Protein AF-Q1ZU96-F1 (afdb_monomer_lite)

Foldseek 3Di:
DDDPDPADEQDPDPVLVVLVVQLLDPPRAQVSNQVSLVVLQVSQVVVQVVPFDWDWDWDQDPVGDIDTDIDGPDAAEAEEEDDESVVVVVVCVVCVRYRYHYHDHADDADPVRAGPVGSPPSCCSNVVVDDPPPPD

pLDDT: mean 73.99, std 15.85, range [30.77, 98.06]

Structure (mmCIF, N/CA/C/O backbone):
data_AF-Q1ZU96-F1
#
_entry.id   AF-Q1ZU96-F1
#
loop_
_atom_site.group_PDB
_atom_site.id
_atom_site.type_symbol
_atom_site.label_atom_id
_atom_site.label_alt_id
_atom_site.label_comp_id
_atom_site.label_asym_id
_atom_site.label_entity_id
_atom_site.label_seq_id
_atom_site.pdbx_PDB_ins_code
_atom_site.Cartn_x
_atom_site.Cartn_y
_atom_site.Cartn_z
_atom_site.occupancy
_atom_site.B_iso_or_equiv
_atom_site.auth_seq_id
_atom_site.auth_comp_id
_atom_site.auth_asym_id
_atom_site.auth_atom_id
_atom_site.pdbx_PDB_model_num
ATOM 1 N N . MET A 1 1 ? -7.172 -0.200 -20.969 1.00 32.72 1 MET A N 1
ATOM 2 C CA . MET A 1 1 ? -8.151 -1.322 -21.001 1.00 32.72 1 MET A CA 1
ATOM 3 C C . MET A 1 1 ? -8.982 -1.301 -19.714 1.00 32.72 1 MET A C 1
ATOM 5 O O . MET A 1 1 ? -8.397 -1.263 -18.643 1.00 32.72 1 MET A O 1
ATOM 9 N N . ARG A 1 2 ? -10.322 -1.230 -19.783 1.00 30.77 2 ARG A N 1
ATOM 10 C CA . ARG A 1 2 ? -11.207 -1.161 -18.597 1.00 30.77 2 ARG A CA 1
ATOM 11 C C . ARG A 1 2 ? -11.544 -2.595 -18.165 1.00 30.77 2 ARG A C 1
ATOM 13 O O . ARG A 1 2 ? -12.269 -3.273 -18.888 1.00 30.77 2 ARG A O 1
ATOM 20 N N . LEU A 1 3 ? -10.980 -3.067 -17.051 1.00 42.34 3 LEU A N 1
ATOM 21 C CA . LEU A 1 3 ? -11.295 -4.394 -16.507 1.00 42.34 3 LEU A CA 1
ATOM 22 C C . LEU A 1 3 ? -12.790 -4.486 -16.164 1.00 42.34 3 LEU A C 1
ATOM 24 O O . LEU A 1 3 ? -13.412 -3.502 -15.752 1.00 42.34 3 LEU A O 1
ATOM 28 N N . LYS A 1 4 ? -13.381 -5.670 -16.355 1.00 38.75 4 LYS A N 1
ATOM 29 C CA . LYS A 1 4 ? -14.766 -5.946 -15.955 1.00 38.75 4 LYS A CA 1
ATOM 30 C C . LYS A 1 4 ? -14.816 -6.123 -14.437 1.00 38.75 4 LYS A C 1
ATOM 32 O O . LYS A 1 4 ? -14.602 -7.209 -13.920 1.00 38.75 4 LYS A O 1
ATOM 37 N N . GLY A 1 5 ? -15.110 -5.036 -13.738 1.00 49.00 5 GLY A N 1
ATOM 38 C CA . GLY A 1 5 ? -15.222 -4.987 -12.282 1.00 49.00 5 GLY A CA 1
ATOM 39 C C . GLY A 1 5 ? -14.713 -3.644 -11.780 1.00 49.00 5 GLY A C 1
ATOM 40 O O . GLY A 1 5 ? -13.744 -3.114 -12.316 1.00 49.00 5 GLY A O 1
ATOM 41 N N . ASN A 1 6 ? -15.383 -3.061 -10.788 1.00 54.53 6 ASN A N 1
ATOM 42 C CA . ASN A 1 6 ? -14.966 -1.810 -10.151 1.00 54.53 6 ASN A CA 1
ATOM 43 C C . ASN A 1 6 ? -13.694 -2.065 -9.318 1.00 54.53 6 ASN A C 1
ATOM 45 O O . ASN A 1 6 ? -13.760 -2.116 -8.096 1.00 54.53 6 ASN A O 1
ATOM 49 N N . VAL A 1 7 ? -12.545 -2.283 -9.964 1.00 60.41 7 VAL A N 1
ATOM 50 C CA . VAL A 1 7 ? -11.254 -2.330 -9.273 1.00 60.41 7 VAL A CA 1
ATOM 51 C C . VAL A 1 7 ? -10.876 -0.886 -8.955 1.00 60.41 7 VAL A C 1
ATOM 53 O O . VAL A 1 7 ? -10.652 -0.103 -9.883 1.00 60.41 7 VAL A O 1
ATOM 56 N N . PRO A 1 8 ? -10.845 -0.487 -7.676 1.00 65.12 8 PRO A N 1
ATOM 57 C CA . PRO A 1 8 ? -10.454 0.860 -7.312 1.00 65.12 8 PRO A CA 1
ATOM 58 C C . PRO A 1 8 ? -8.957 1.014 -7.564 1.00 65.12 8 PRO A C 1
ATOM 60 O O . PRO A 1 8 ? -8.124 0.350 -6.948 1.00 65.12 8 PRO A O 1
ATOM 63 N N . VAL A 1 9 ? -8.637 1.892 -8.506 1.00 66.38 9 VAL A N 1
ATOM 64 C CA . VAL A 1 9 ? -7.269 2.315 -8.803 1.00 66.38 9 VAL A CA 1
ATOM 65 C C . VAL A 1 9 ? -6.929 3.490 -7.888 1.00 66.38 9 VAL A C 1
ATOM 67 O O . VAL A 1 9 ? -7.816 4.251 -7.479 1.00 66.38 9 VAL A O 1
ATOM 70 N N . LEU A 1 10 ? -5.651 3.635 -7.541 1.00 69.06 10 LEU A N 1
ATOM 71 C CA . LEU A 1 10 ? -5.184 4.835 -6.856 1.00 69.06 10 LEU A CA 1
ATOM 72 C C . LEU A 1 10 ? -5.548 6.097 -7.666 1.00 69.06 10 LEU A C 1
ATOM 74 O O . LEU A 1 10 ? -5.529 6.061 -8.897 1.00 69.06 10 LEU A O 1
ATOM 78 N N . PRO A 1 11 ? -5.910 7.207 -6.998 1.00 70.19 11 PRO A N 1
ATOM 79 C CA . PRO A 1 11 ? -6.253 8.447 -7.686 1.00 70.19 11 PRO A CA 1
ATOM 80 C C . PRO A 1 11 ? -5.054 8.980 -8.476 1.00 70.19 11 PRO A C 1
ATOM 82 O O . PRO A 1 11 ? -3.914 8.835 -8.045 1.00 70.19 11 PRO A O 1
ATOM 85 N N . ASP A 1 12 ? -5.303 9.650 -9.598 1.00 72.12 12 ASP A N 1
ATOM 86 C CA . ASP A 1 12 ? -4.243 10.367 -10.305 1.00 72.12 12 ASP A CA 1
ATOM 87 C C . ASP A 1 12 ? -3.833 11.599 -9.479 1.00 72.12 12 ASP A C 1
ATOM 89 O O . ASP A 1 12 ? -4.581 12.573 -9.366 1.00 72.12 12 ASP A O 1
ATOM 93 N N . ALA A 1 13 ? -2.682 11.511 -8.810 1.00 82.19 13 ALA A N 1
ATOM 94 C CA . ALA A 1 13 ? -2.180 12.534 -7.902 1.00 82.19 13 ALA A CA 1
ATOM 95 C C . ALA A 1 13 ? -0.707 12.855 -8.204 1.00 82.19 13 ALA A C 1
ATOM 97 O O . ALA A 1 13 ? 0.085 11.928 -8.408 1.00 82.19 13 ALA A O 1
ATOM 98 N N . PRO A 1 14 ? -0.277 14.134 -8.126 1.00 89.50 14 PRO A N 1
ATOM 99 C CA . PRO A 1 14 ? 1.106 14.525 -8.419 1.00 89.50 14 PRO A CA 1
ATOM 100 C C . PRO A 1 14 ? 2.158 13.744 -7.621 1.00 89.50 14 PRO A C 1
ATOM 102 O O . PRO A 1 14 ? 3.223 13.414 -8.139 1.00 89.50 14 PRO A O 1
ATOM 105 N N . TYR A 1 15 ? 1.854 13.402 -6.365 1.00 89.38 15 TYR A N 1
ATOM 106 C CA . TYR A 1 15 ? 2.761 12.616 -5.532 1.00 89.38 15 TYR A CA 1
ATOM 107 C C . TYR A 1 15 ? 2.894 11.164 -6.007 1.00 89.38 15 TYR A C 1
ATOM 109 O O . TYR A 1 15 ? 3.995 10.620 -6.000 1.00 89.38 15 TYR A O 1
ATOM 117 N N . LEU A 1 16 ? 1.813 10.545 -6.486 1.00 85.38 16 LEU A N 1
ATOM 118 C CA . LEU A 1 16 ? 1.873 9.197 -7.052 1.00 85.38 16 LEU A CA 1
ATOM 119 C C . LEU A 1 16 ? 2.675 9.182 -8.352 1.00 85.38 16 LEU A C 1
ATOM 121 O O . LEU A 1 16 ? 3.529 8.315 -8.521 1.00 85.38 16 LEU A O 1
ATOM 125 N N . ALA A 1 17 ? 2.502 10.184 -9.217 1.00 85.62 17 ALA A N 1
ATOM 126 C CA . ALA A 1 17 ? 3.339 10.353 -10.405 1.00 85.62 17 ALA A CA 1
ATOM 127 C C . ALA A 1 17 ? 4.830 10.536 -10.046 1.00 85.62 17 ALA A C 1
ATOM 129 O O . ALA A 1 17 ? 5.710 9.954 -10.689 1.00 85.62 17 ALA A O 1
ATOM 130 N N . TYR A 1 18 ? 5.129 11.286 -8.980 1.00 90.44 18 TYR A N 1
ATOM 131 C CA . TYR A 1 18 ? 6.486 11.420 -8.444 1.00 90.44 18 TYR A CA 1
ATOM 132 C C . TYR A 1 18 ? 7.057 10.075 -7.966 1.00 90.44 18 TYR A C 1
ATOM 134 O O . TYR A 1 18 ? 8.177 9.723 -8.344 1.00 90.44 18 TYR A O 1
ATOM 142 N N . LEU A 1 19 ? 6.291 9.293 -7.197 1.00 89.75 19 LEU A N 1
ATOM 143 C CA . LEU A 1 19 ? 6.703 7.958 -6.753 1.00 89.75 19 LEU A CA 1
ATOM 144 C C . LEU A 1 19 ? 6.948 7.028 -7.945 1.00 89.75 19 LEU A C 1
ATOM 146 O O . LEU A 1 19 ? 8.016 6.423 -8.022 1.00 89.75 19 LEU A O 1
ATOM 150 N N . HIS A 1 20 ? 6.029 6.993 -8.915 1.00 86.06 20 HIS A N 1
ATOM 151 C CA . HIS A 1 20 ? 6.190 6.242 -10.162 1.00 86.06 20 HIS A CA 1
ATOM 152 C C . HIS A 1 20 ? 7.475 6.618 -10.904 1.00 86.06 20 HIS A C 1
ATOM 154 O O . HIS A 1 20 ? 8.206 5.739 -11.354 1.00 86.06 20 HIS A O 1
ATOM 160 N N . THR A 1 21 ? 7.792 7.910 -10.985 1.00 88.62 21 THR A N 1
ATOM 161 C CA . THR A 1 21 ? 9.027 8.394 -11.617 1.00 88.62 21 THR A CA 1
ATOM 162 C C . THR A 1 21 ? 10.269 7.849 -10.909 1.00 88.62 21 THR A C 1
ATOM 164 O O . THR A 1 21 ? 11.217 7.418 -11.565 1.00 88.62 21 THR A O 1
ATOM 167 N N . LYS A 1 22 ? 10.272 7.833 -9.570 1.00 91.19 22 LYS A N 1
ATOM 168 C CA . LYS A 1 22 ? 11.408 7.337 -8.781 1.00 91.19 22 LYS A CA 1
ATOM 169 C C . LYS A 1 22 ? 11.606 5.835 -8.922 1.00 91.19 22 LYS A C 1
ATOM 171 O O . LYS A 1 22 ? 12.734 5.398 -9.130 1.00 91.19 22 LYS A O 1
ATOM 176 N N . ILE A 1 23 ? 10.528 5.061 -8.855 1.00 88.06 23 ILE A N 1
ATOM 177 C CA . ILE A 1 23 ? 10.617 3.601 -8.921 1.00 88.06 23 ILE A CA 1
ATOM 178 C C . ILE A 1 23 ? 10.878 3.110 -10.356 1.00 88.06 23 ILE A C 1
ATOM 180 O O . ILE A 1 23 ? 11.596 2.137 -10.540 1.00 88.06 23 ILE A O 1
ATOM 184 N N . ARG A 1 24 ? 10.408 3.800 -11.407 1.00 86.19 24 ARG A N 1
ATOM 185 C CA . ARG A 1 24 ? 10.684 3.416 -12.811 1.00 86.19 24 ARG A CA 1
ATOM 186 C C . ARG A 1 24 ? 12.070 3.832 -13.322 1.00 86.19 24 ARG A C 1
ATOM 188 O O . ARG A 1 24 ? 12.485 3.382 -14.384 1.00 86.19 24 ARG A O 1
ATOM 195 N N . GLY A 1 25 ? 12.814 4.667 -12.594 1.00 87.81 25 GLY A N 1
ATOM 196 C CA . GLY A 1 25 ? 14.144 5.104 -13.023 1.00 87.81 25 GLY A CA 1
ATOM 197 C C . GLY A 1 25 ? 15.136 3.939 -13.131 1.00 87.81 25 GLY A C 1
ATOM 198 O O . GLY A 1 25 ? 15.428 3.300 -12.122 1.00 87.81 25 GLY A O 1
ATOM 199 N N . LYS A 1 26 ? 15.701 3.696 -14.327 1.00 86.62 26 LYS A N 1
ATOM 200 C CA . LYS A 1 26 ? 16.708 2.637 -14.585 1.00 86.62 26 LYS A CA 1
ATOM 201 C C . LYS A 1 26 ? 17.938 2.741 -13.672 1.00 86.62 26 LYS A C 1
ATOM 203 O O . LYS A 1 26 ? 18.513 1.730 -13.299 1.00 86.62 26 LYS A O 1
ATOM 208 N N . HIS A 1 27 ? 18.333 3.963 -13.319 1.00 85.44 27 HIS A N 1
ATOM 209 C CA . HIS A 1 27 ? 19.519 4.245 -12.503 1.00 85.44 27 HIS A CA 1
ATOM 210 C C . HIS A 1 27 ? 19.215 4.415 -11.008 1.00 85.44 27 HIS A C 1
ATOM 212 O O . HIS A 1 27 ? 20.081 4.871 -10.267 1.00 85.44 27 HIS A O 1
ATOM 218 N N . ALA A 1 28 ? 17.991 4.117 -10.560 1.00 85.19 28 ALA A N 1
ATOM 219 C CA . ALA A 1 28 ? 17.694 4.126 -9.133 1.00 85.19 28 ALA A CA 1
ATOM 220 C C . ALA A 1 28 ? 18.504 3.020 -8.446 1.00 85.19 28 ALA A C 1
ATOM 222 O O . ALA A 1 28 ? 18.372 1.848 -8.801 1.00 85.19 28 ALA A O 1
ATOM 223 N N . ASP A 1 29 ? 19.331 3.398 -7.473 1.00 89.25 29 ASP A N 1
ATOM 224 C CA . ASP A 1 29 ? 20.017 2.434 -6.619 1.00 89.25 29 ASP A CA 1
ATOM 225 C C . ASP A 1 29 ? 19.022 1.687 -5.714 1.00 89.25 29 ASP A C 1
ATOM 227 O O . ASP A 1 29 ? 17.848 2.054 -5.597 1.00 89.25 29 ASP A 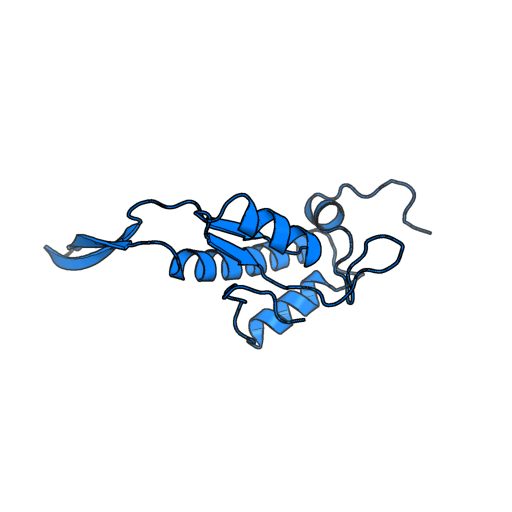O 1
ATOM 231 N N . LEU A 1 30 ? 19.495 0.618 -5.067 1.00 87.06 30 LEU A N 1
ATOM 232 C CA . LEU A 1 30 ? 18.664 -0.227 -4.207 1.00 87.06 30 LEU A CA 1
ATOM 233 C C . LEU A 1 30 ? 17.965 0.577 -3.099 1.00 87.06 30 LEU A C 1
ATOM 235 O O . LEU A 1 30 ? 16.785 0.367 -2.830 1.00 87.06 30 LEU A O 1
ATOM 239 N N . SER A 1 31 ? 18.673 1.520 -2.474 1.00 89.06 31 SER A N 1
ATOM 240 C CA . SER A 1 31 ? 18.139 2.351 -1.387 1.00 89.06 31 SER A CA 1
ATOM 241 C C . SER A 1 31 ? 17.008 3.256 -1.875 1.00 89.06 31 SER A C 1
ATOM 243 O O . SER A 1 31 ? 15.927 3.298 -1.291 1.00 89.06 31 SER A O 1
ATOM 245 N N . THR A 1 32 ? 17.221 3.935 -3.000 1.00 89.12 32 THR A N 1
ATOM 246 C CA . THR A 1 32 ? 16.224 4.777 -3.662 1.00 89.12 32 THR A CA 1
ATOM 247 C C . THR A 1 32 ? 15.012 3.943 -4.050 1.00 89.12 32 THR A C 1
ATOM 249 O O . THR A 1 32 ? 13.879 4.310 -3.736 1.00 89.12 32 THR A O 1
ATOM 252 N N . PHE A 1 33 ? 15.235 2.807 -4.711 1.00 89.44 33 PHE A N 1
ATOM 253 C CA . PHE A 1 33 ? 14.157 1.956 -5.188 1.00 89.44 33 PHE A CA 1
ATOM 254 C C . PHE A 1 33 ? 13.303 1.415 -4.039 1.00 89.44 33 PHE A C 1
ATOM 256 O O . PHE A 1 33 ? 12.083 1.569 -4.075 1.00 89.44 33 PHE A O 1
ATOM 263 N N . THR A 1 34 ? 13.923 0.841 -3.007 1.00 85.38 34 THR A N 1
ATOM 264 C CA . THR A 1 34 ? 13.218 0.300 -1.831 1.00 85.38 34 THR A CA 1
ATOM 265 C C . THR A 1 34 ? 12.483 1.398 -1.068 1.00 85.38 34 THR A C 1
ATOM 267 O O . THR A 1 34 ? 11.288 1.261 -0.813 1.00 85.38 34 THR A O 1
ATOM 270 N N . HIS A 1 35 ? 13.132 2.539 -0.811 1.00 89.69 35 HIS A N 1
ATOM 271 C CA . HIS A 1 35 ? 12.517 3.667 -0.114 1.00 89.69 35 HIS A CA 1
ATOM 272 C C . HIS A 1 35 ? 11.245 4.162 -0.812 1.00 89.69 35 HIS A C 1
ATOM 274 O O . HIS A 1 35 ? 10.197 4.286 -0.179 1.00 89.69 35 HIS A O 1
ATOM 280 N N . PHE A 1 36 ? 11.310 4.446 -2.116 1.00 90.88 36 PHE A N 1
ATOM 281 C CA . PHE A 1 36 ? 10.150 4.958 -2.847 1.00 90.88 36 PHE A CA 1
ATOM 282 C C . PHE A 1 36 ? 9.097 3.876 -3.117 1.00 90.88 36 PHE A C 1
ATOM 284 O O . PHE A 1 36 ? 7.906 4.191 -3.132 1.00 90.88 36 PHE A O 1
ATOM 291 N N . SER A 1 37 ? 9.505 2.612 -3.250 1.00 87.00 37 SER A N 1
ATOM 292 C CA . SER A 1 37 ? 8.581 1.477 -3.334 1.00 87.00 37 SER A CA 1
ATOM 293 C C . SER A 1 37 ? 7.777 1.308 -2.049 1.00 87.00 37 SER A C 1
ATOM 295 O O . SER A 1 37 ? 6.563 1.144 -2.116 1.00 87.00 37 SER A O 1
ATOM 297 N N . ASP A 1 38 ? 8.399 1.442 -0.879 1.00 84.75 38 ASP A N 1
ATOM 298 C CA . ASP A 1 38 ? 7.695 1.381 0.405 1.00 84.75 38 ASP A CA 1
ATOM 299 C C . ASP A 1 38 ? 6.670 2.507 0.548 1.00 84.75 38 ASP A C 1
ATOM 301 O O . ASP A 1 38 ? 5.550 2.279 1.010 1.00 84.75 38 ASP A O 1
ATOM 305 N N . GLN A 1 39 ? 7.020 3.727 0.127 1.00 89.56 39 GLN A N 1
ATOM 306 C CA . GLN A 1 39 ? 6.072 4.847 0.116 1.00 89.56 39 GLN A CA 1
ATOM 307 C C . GLN A 1 39 ? 4.884 4.557 -0.802 1.00 89.56 39 GLN A C 1
ATOM 309 O O . GLN A 1 39 ? 3.737 4.814 -0.438 1.00 89.56 39 GLN A O 1
ATOM 314 N N . PHE A 1 40 ? 5.149 3.977 -1.969 1.00 86.44 40 PHE A N 1
ATOM 315 C CA . PHE A 1 40 ? 4.122 3.606 -2.929 1.00 86.44 40 PHE A CA 1
ATOM 316 C C . PHE A 1 40 ? 3.201 2.496 -2.401 1.00 86.44 40 PHE A C 1
ATOM 318 O O . PHE A 1 40 ? 1.978 2.640 -2.426 1.00 86.44 40 PHE A O 1
ATOM 325 N N . ILE A 1 41 ? 3.774 1.439 -1.820 1.00 82.38 41 ILE A N 1
ATOM 326 C CA . ILE A 1 41 ? 3.034 0.349 -1.173 1.00 82.38 41 ILE A CA 1
ATOM 327 C C . ILE A 1 41 ? 2.147 0.888 -0.046 1.00 82.38 41 ILE A C 1
ATOM 329 O O . ILE A 1 41 ? 0.999 0.470 0.091 1.00 82.38 41 ILE A O 1
ATOM 333 N N . ARG A 1 42 ? 2.618 1.865 0.736 1.00 83.75 42 ARG A N 1
ATOM 334 C CA . ARG A 1 42 ? 1.799 2.501 1.780 1.00 83.75 42 ARG A CA 1
ATOM 335 C C . ARG A 1 42 ? 0.573 3.208 1.212 1.00 83.75 42 ARG A C 1
ATOM 337 O O . ARG A 1 42 ? -0.497 3.075 1.797 1.00 83.75 42 ARG A O 1
ATOM 344 N N . GLN A 1 43 ? 0.695 3.908 0.082 1.00 84.75 43 GLN A N 1
ATOM 345 C CA . GLN A 1 43 ? -0.467 4.530 -0.567 1.00 84.75 43 GLN A CA 1
ATOM 346 C C . GLN A 1 43 ? -1.502 3.475 -0.976 1.00 84.75 43 GLN A C 1
ATOM 348 O O . GLN A 1 43 ? -2.699 3.667 -0.758 1.00 84.75 43 GLN A O 1
ATOM 353 N N . LEU A 1 44 ? -1.044 2.325 -1.484 1.00 79.75 44 LEU A N 1
ATOM 354 C CA . LEU A 1 44 ? -1.928 1.202 -1.800 1.00 79.75 44 LEU A CA 1
ATOM 355 C C . LEU A 1 44 ? -2.633 0.647 -0.576 1.00 79.75 44 LEU A C 1
ATOM 357 O O . LEU A 1 44 ? -3.833 0.412 -0.631 1.00 79.75 44 LEU A O 1
ATOM 361 N N . LEU A 1 45 ? -1.904 0.449 0.522 1.00 78.06 45 LEU A N 1
ATOM 362 C CA . LEU A 1 45 ? -2.469 -0.071 1.765 1.00 78.06 45 LEU A CA 1
ATOM 363 C C . LEU A 1 45 ? -3.509 0.884 2.360 1.00 78.06 45 LEU A C 1
ATOM 365 O O . LEU A 1 45 ? -4.546 0.432 2.839 1.00 78.06 45 LEU A O 1
ATOM 369 N N . VAL A 1 46 ? -3.269 2.196 2.292 1.00 83.12 46 VAL A N 1
ATOM 370 C CA . VAL A 1 46 ? -4.254 3.204 2.712 1.00 83.12 46 VAL A CA 1
ATOM 371 C C . VAL A 1 46 ? -5.505 3.097 1.848 1.00 83.12 46 VAL A C 1
ATOM 373 O O . VAL A 1 46 ? -6.602 2.958 2.387 1.00 83.12 46 VAL A O 1
ATOM 376 N N . LYS A 1 47 ? -5.359 3.048 0.519 1.00 80.06 47 LYS A N 1
ATOM 377 C CA . LYS A 1 47 ? -6.517 2.895 -0.368 1.00 80.06 47 LYS A CA 1
ATOM 378 C C . LYS A 1 47 ? -7.248 1.568 -0.157 1.00 80.06 47 LYS A C 1
ATOM 380 O O . LYS A 1 47 ? -8.470 1.525 -0.232 1.00 80.06 47 LYS A O 1
ATOM 385 N N . ALA A 1 48 ? -6.507 0.503 0.141 1.00 77.00 48 ALA A N 1
ATOM 386 C CA . ALA A 1 48 ? -7.035 -0.819 0.461 1.00 77.00 48 ALA A CA 1
ATOM 387 C C . ALA A 1 48 ? -7.874 -0.797 1.728 1.00 77.00 48 ALA A C 1
ATOM 389 O O . ALA A 1 48 ? -8.959 -1.373 1.754 1.00 77.00 48 ALA A O 1
ATOM 390 N N . SER A 1 49 ? -7.414 -0.072 2.747 1.00 78.31 49 SER A N 1
ATOM 391 C CA . SER A 1 49 ? -8.165 0.071 3.987 1.00 78.31 49 SER A CA 1
ATOM 392 C C . SER A 1 49 ? -9.521 0.745 3.784 1.00 78.31 49 SER A C 1
ATOM 394 O O . SER A 1 49 ? -10.472 0.348 4.441 1.00 78.31 49 SER A O 1
ATOM 396 N N . GLU A 1 50 ? -9.662 1.657 2.814 1.00 80.81 50 GLU A N 1
ATOM 397 C CA . GLU A 1 50 ? -10.950 2.305 2.518 1.00 80.81 50 GLU A CA 1
ATOM 398 C C . GLU A 1 50 ? -12.031 1.335 2.018 1.00 80.81 50 GLU A C 1
ATOM 400 O O . GLU A 1 50 ? -13.213 1.670 2.067 1.00 80.81 50 GLU A O 1
ATOM 405 N N . LEU A 1 51 ? -11.650 0.154 1.523 1.00 77.00 51 LEU A N 1
ATOM 406 C CA . LEU A 1 51 ? -12.604 -0.867 1.084 1.00 77.00 51 LEU A CA 1
ATOM 407 C C . LEU A 1 51 ? -13.025 -1.820 2.196 1.00 77.00 51 LEU A C 1
ATOM 409 O O . LEU A 1 51 ? -14.025 -2.520 2.039 1.00 77.00 51 LEU A O 1
ATOM 413 N N . LEU A 1 52 ? -12.246 -1.886 3.273 1.00 79.12 52 LEU A N 1
ATOM 414 C CA . LEU A 1 52 ? -12.492 -2.827 4.350 1.00 79.12 52 LEU A CA 1
ATOM 415 C C . LEU A 1 52 ? -13.720 -2.415 5.157 1.00 79.12 52 LEU A C 1
ATOM 417 O O . LEU A 1 52 ? -14.028 -1.234 5.313 1.00 79.12 52 LEU A O 1
ATOM 421 N N . ASP A 1 53 ? -14.389 -3.413 5.722 1.00 84.06 53 ASP A N 1
ATOM 422 C CA . ASP A 1 53 ? -15.513 -3.175 6.613 1.00 84.06 53 ASP A CA 1
ATOM 423 C C . ASP A 1 53 ? -15.037 -2.681 7.982 1.00 84.06 53 ASP A C 1
ATOM 425 O O . ASP A 1 53 ? -14.101 -3.220 8.595 1.00 84.06 53 ASP A O 1
ATOM 429 N N . TYR A 1 54 ? -15.745 -1.669 8.479 1.00 87.75 54 TYR A N 1
ATOM 430 C CA . TYR A 1 54 ? -15.525 -1.075 9.787 1.00 87.75 54 TYR A CA 1
ATOM 431 C C . TYR A 1 54 ? -16.784 -1.148 10.644 1.00 87.75 54 TYR A C 1
ATOM 433 O O . TYR A 1 54 ? -17.899 -0.940 10.166 1.00 87.75 54 TYR A O 1
ATOM 441 N N . SER A 1 55 ? -16.579 -1.341 11.941 1.00 90.12 55 SER A N 1
ATOM 442 C CA . SER A 1 55 ? -17.606 -1.249 12.973 1.00 90.12 55 SER A CA 1
ATOM 443 C C . SER A 1 55 ? -17.306 -0.074 13.891 1.00 90.12 55 SER A C 1
ATOM 445 O O . SER A 1 55 ? -16.143 0.264 14.118 1.00 90.12 55 SER A O 1
ATOM 447 N N . GLU A 1 56 ? -18.354 0.535 14.432 1.00 95.31 56 GLU A N 1
ATOM 448 C CA . GLU A 1 56 ? -18.227 1.618 15.406 1.00 95.31 56 GLU A CA 1
ATOM 449 C C . GLU A 1 56 ? -17.509 1.130 16.674 1.00 95.31 56 GLU A C 1
ATOM 451 O O . GLU A 1 56 ? -17.751 0.024 17.166 1.00 95.31 56 GLU A O 1
ATOM 456 N N . GLN A 1 57 ? -16.619 1.965 17.205 1.00 94.19 57 GLN A N 1
ATOM 457 C CA . GLN A 1 57 ? -15.923 1.731 18.465 1.00 94.19 57 GLN A CA 1
ATOM 458 C C . GLN A 1 57 ? -15.833 3.032 19.251 1.00 94.19 57 GLN A C 1
ATOM 460 O O . GLN A 1 57 ? -15.362 4.050 18.755 1.00 94.19 57 GLN A O 1
ATOM 465 N N . HIS A 1 58 ? -16.215 2.984 20.522 1.00 96.88 58 HIS A N 1
ATOM 466 C CA . HIS A 1 58 ? -16.029 4.111 21.424 1.00 96.88 58 HIS A CA 1
ATOM 467 C C . HIS A 1 58 ? -14.761 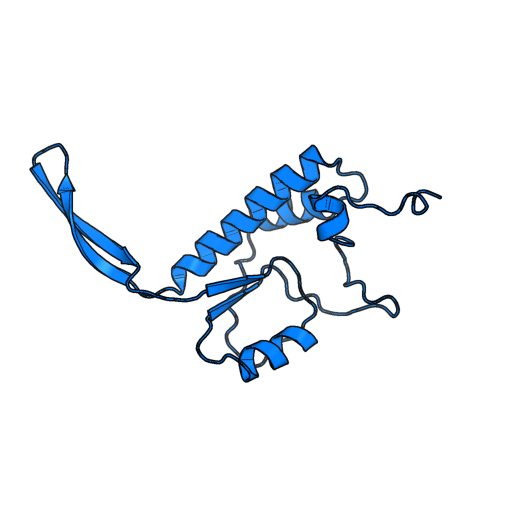3.915 22.251 1.00 96.88 58 HIS A C 1
ATOM 469 O O . HIS A 1 58 ? -14.498 2.815 22.744 1.00 96.88 58 HIS A O 1
ATOM 475 N N . VAL A 1 59 ? -13.994 4.987 22.424 1.00 96.62 59 VAL A N 1
ATOM 476 C CA . VAL A 1 59 ? -12.828 5.012 23.312 1.00 96.62 59 VAL A CA 1
ATOM 477 C C . VAL A 1 59 ? -12.926 6.193 24.266 1.00 96.62 59 VAL A C 1
ATOM 479 O O . VAL A 1 59 ? -13.430 7.257 23.907 1.00 96.62 59 VAL A O 1
ATOM 482 N N . THR A 1 60 ? -12.430 6.009 25.486 1.00 97.69 60 THR A N 1
ATOM 483 C CA . THR A 1 60 ? -12.223 7.112 26.425 1.00 97.69 60 THR A CA 1
ATOM 484 C C . THR A 1 60 ? -10.861 7.730 26.144 1.00 97.69 60 THR A C 1
ATOM 486 O O . THR A 1 60 ? -9.843 7.038 26.124 1.00 97.69 60 THR A O 1
ATOM 489 N N . THR A 1 61 ? -10.841 9.033 25.893 1.00 96.69 61 THR A N 1
ATOM 490 C CA . THR A 1 61 ? -9.610 9.790 25.666 1.00 96.69 61 THR A CA 1
ATOM 491 C C . THR A 1 61 ? -8.819 9.946 26.974 1.00 96.69 61 THR A C 1
ATOM 493 O O . THR A 1 61 ? -9.393 9.815 28.058 1.00 96.69 61 THR A O 1
ATOM 496 N N . PRO A 1 62 ? -7.516 10.289 26.923 1.00 98.06 62 PRO A N 1
ATOM 497 C CA . PRO A 1 62 ? -6.714 10.515 28.132 1.00 98.06 62 PRO A CA 1
ATOM 498 C C . PRO A 1 62 ? -7.239 11.617 29.068 1.00 98.06 62 PRO A C 1
ATOM 500 O O . PRO A 1 62 ? -6.831 11.667 30.224 1.00 98.06 62 PRO A O 1
ATOM 503 N N . ILE A 1 63 ? -8.125 12.492 28.579 1.00 97.06 63 ILE A N 1
ATOM 504 C CA . ILE A 1 63 ? -8.750 13.575 29.356 1.00 97.06 63 ILE A CA 1
ATOM 505 C C . ILE A 1 63 ? -10.178 13.243 29.821 1.00 97.06 63 ILE A C 1
ATOM 507 O O . ILE A 1 63 ? -10.821 14.077 30.448 1.00 97.06 63 ILE A O 1
ATOM 511 N N . GLY A 1 64 ? -10.663 12.024 29.559 1.00 96.19 64 GLY A N 1
ATOM 512 C CA . GLY A 1 64 ? -11.954 11.523 30.044 1.00 96.19 64 GLY A CA 1
ATOM 513 C C . GLY A 1 64 ? -13.124 11.651 29.064 1.00 96.19 64 GLY A C 1
ATOM 514 O O . GLY A 1 64 ? -14.172 11.058 29.313 1.00 96.19 64 GLY A O 1
ATOM 515 N N . ASP A 1 65 ? -12.954 12.346 27.936 1.00 97.81 65 ASP A N 1
ATOM 516 C CA . ASP A 1 65 ? -14.002 12.470 26.912 1.00 97.81 65 ASP A CA 1
ATOM 517 C C . ASP A 1 65 ? -14.221 11.158 26.145 1.00 97.81 65 ASP A C 1
ATOM 519 O O . ASP A 1 65 ? -13.291 10.363 25.987 1.00 97.81 65 ASP A O 1
ATOM 523 N N . VAL A 1 66 ? -15.429 10.947 25.612 1.00 97.62 66 VAL A N 1
ATOM 524 C CA . VAL A 1 66 ? -15.746 9.810 24.730 1.00 97.62 66 VAL A CA 1
ATOM 525 C C . VAL A 1 66 ? -15.546 10.211 23.269 1.00 97.62 66 VAL A C 1
ATOM 527 O O . VAL A 1 66 ? -16.180 11.146 22.787 1.00 97.62 66 VAL A O 1
ATOM 530 N N . TYR A 1 67 ? -14.713 9.462 22.547 1.00 97.44 67 TYR A N 1
ATOM 531 C CA . TYR A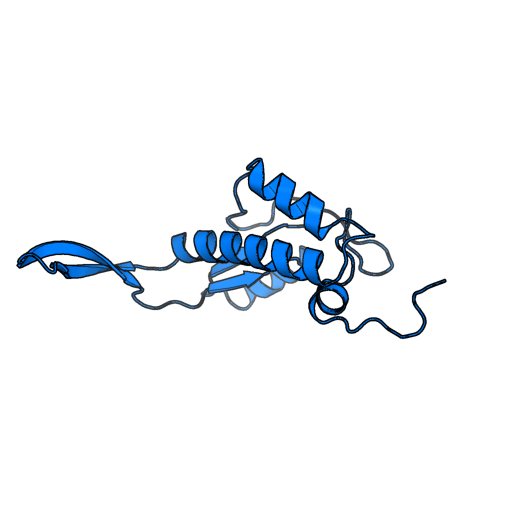 1 67 ? -14.537 9.587 21.100 1.00 97.44 67 TYR A CA 1
ATOM 532 C C . TYR A 1 67 ? -15.215 8.419 20.371 1.00 97.44 67 TYR A C 1
ATOM 534 O O . TYR A 1 67 ? -14.972 7.255 20.700 1.00 97.44 67 TYR A O 1
ATOM 542 N N . GLN A 1 68 ? -16.056 8.736 19.382 1.00 97.19 68 GLN A N 1
ATOM 543 C CA . GLN A 1 68 ? -16.708 7.762 18.500 1.00 97.19 68 GLN A CA 1
ATOM 544 C C . GLN A 1 68 ? -15.816 7.525 17.278 1.00 97.19 68 GLN A C 1
ATOM 546 O O . GLN A 1 68 ? -15.739 8.359 16.376 1.00 97.19 68 GLN A O 1
ATOM 551 N N . GLY A 1 69 ? -15.082 6.418 17.304 1.00 94.56 69 GLY A N 1
ATOM 552 C CA . GLY A 1 69 ? -14.176 5.991 16.248 1.00 94.56 69 GLY A CA 1
ATOM 553 C C . GLY A 1 69 ? -14.655 4.723 15.547 1.00 94.56 69 GLY A C 1
ATOM 554 O O . GLY A 1 69 ? -15.771 4.250 15.738 1.00 94.56 69 GLY A O 1
ATOM 555 N N . LYS A 1 70 ? -13.768 4.145 14.736 1.00 91.94 70 LYS A N 1
ATOM 556 C CA . LYS A 1 70 ? -14.030 2.930 13.961 1.00 91.94 70 LYS A CA 1
ATOM 557 C C . LYS A 1 70 ? -12.925 1.904 14.160 1.00 91.94 70 LYS A C 1
ATOM 559 O O . LYS A 1 70 ? -11.763 2.266 14.334 1.00 91.94 70 LYS A O 1
ATOM 564 N N . VAL A 1 71 ? -13.286 0.629 14.069 1.00 88.69 71 VAL A N 1
ATOM 565 C CA . VAL A 1 71 ? -12.364 -0.511 14.113 1.00 88.69 71 VAL A CA 1
ATOM 566 C C . VAL A 1 71 ? -12.632 -1.451 12.951 1.00 88.69 71 VAL A C 1
ATOM 568 O O . VAL A 1 71 ? -13.772 -1.592 12.514 1.00 88.69 71 VAL A O 1
ATOM 571 N N . PHE A 1 72 ? -11.587 -2.105 12.455 1.00 84.00 72 PHE A N 1
ATOM 572 C CA . PHE A 1 72 ? -11.718 -3.123 11.417 1.00 84.00 72 PHE A CA 1
ATOM 573 C C . PHE A 1 72 ? -12.564 -4.301 11.911 1.00 84.00 72 PHE A C 1
ATOM 575 O O . PHE A 1 72 ? -12.249 -4.906 12.938 1.00 84.00 72 PHE A O 1
ATOM 582 N N . SER A 1 73 ? -13.620 -4.646 11.172 1.00 76.50 73 SER A N 1
ATOM 583 C CA . SER A 1 73 ? -14.563 -5.693 11.585 1.00 76.50 73 SER A CA 1
ATOM 584 C C . SER A 1 73 ? -14.050 -7.104 11.288 1.00 76.50 73 SER A C 1
ATOM 586 O O . SER A 1 73 ? -14.175 -7.974 12.149 1.00 76.50 73 SER A O 1
ATOM 588 N N . LYS A 1 74 ? -13.497 -7.321 10.083 1.00 66.88 74 LYS A N 1
ATOM 589 C CA . LYS A 1 74 ? -12.749 -8.493 9.559 1.00 66.88 74 LYS A CA 1
ATOM 590 C C . LYS A 1 74 ? -12.751 -8.404 8.026 1.00 66.88 74 LYS A C 1
ATOM 592 O O . LYS A 1 74 ? -13.758 -8.021 7.450 1.00 66.88 74 LYS A O 1
ATOM 597 N N . GLY A 1 75 ? -11.668 -8.803 7.360 1.00 62.53 75 GLY A N 1
ATOM 598 C CA . GLY A 1 75 ? -11.611 -8.847 5.895 1.00 62.53 75 GLY A CA 1
ATOM 599 C C . GLY A 1 75 ? -10.239 -9.274 5.380 1.00 62.53 75 GLY A C 1
ATOM 600 O O . GLY A 1 75 ? -9.233 -9.080 6.061 1.00 62.53 75 GLY A O 1
ATOM 601 N N . LEU A 1 76 ? -10.202 -9.880 4.191 1.00 61.41 76 LEU A N 1
ATOM 602 C CA . LEU A 1 76 ? -8.972 -10.201 3.468 1.00 61.41 76 LEU A CA 1
ATOM 603 C C . LEU A 1 76 ? -8.877 -9.258 2.264 1.00 61.41 76 LEU A C 1
ATOM 605 O O . LEU A 1 76 ? -9.641 -9.404 1.310 1.00 61.41 76 LEU A O 1
ATOM 609 N N . CYS A 1 77 ? -7.952 -8.298 2.308 1.00 66.31 77 CYS A N 1
ATOM 610 C CA . CYS A 1 77 ? -7.645 -7.452 1.158 1.00 66.31 77 CYS A CA 1
ATOM 611 C C . CYS A 1 77 ? -6.333 -7.906 0.518 1.00 66.31 77 CYS A C 1
ATOM 613 O O . CYS A 1 77 ? -5.280 -7.916 1.158 1.00 66.31 77 CYS A O 1
ATOM 615 N N . GLY A 1 78 ? -6.413 -8.306 -0.749 1.00 62.88 78 GLY A N 1
ATOM 616 C CA . GLY A 1 78 ? -5.241 -8.556 -1.572 1.00 62.88 78 GLY A CA 1
ATOM 617 C C . GLY A 1 78 ? -4.726 -7.232 -2.120 1.00 62.88 78 GLY A C 1
ATOM 618 O O . GLY A 1 78 ? -5.466 -6.511 -2.787 1.00 62.88 78 GLY A O 1
ATOM 619 N N . VAL A 1 79 ? -3.458 -6.915 -1.867 1.00 63.19 79 VAL A N 1
ATOM 620 C CA . VAL A 1 79 ? -2.810 -5.723 -2.423 1.00 63.19 79 VAL A CA 1
ATOM 621 C C . VAL A 1 79 ? -1.731 -6.158 -3.392 1.00 63.19 79 VAL A C 1
ATOM 623 O O . VAL A 1 79 ? -0.855 -6.952 -3.051 1.00 63.19 79 VAL A O 1
ATOM 626 N N . SER A 1 80 ? -1.809 -5.646 -4.616 1.00 67.31 80 SER A N 1
ATOM 627 C CA . SER A 1 80 ? -0.849 -5.952 -5.663 1.00 67.31 80 SER A CA 1
ATOM 628 C C . SER A 1 80 ? -0.184 -4.689 -6.186 1.00 67.31 80 SER A C 1
ATOM 630 O O . SER A 1 80 ? -0.858 -3.755 -6.615 1.00 67.31 80 SER A O 1
ATOM 632 N N . VAL A 1 81 ? 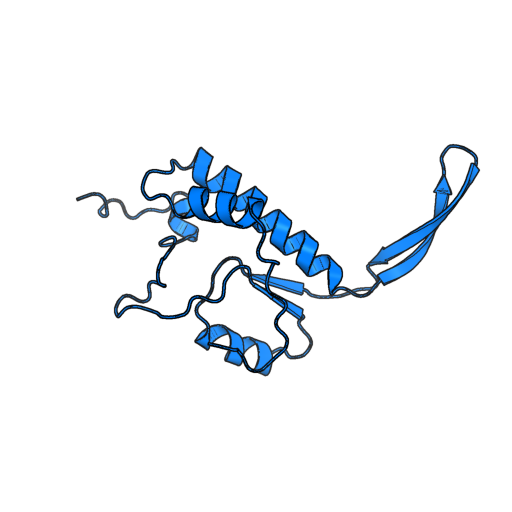1.147 -4.659 -6.153 1.00 61.22 81 VAL A N 1
ATOM 633 C CA . VAL A 1 81 ? 1.919 -3.472 -6.533 1.00 61.22 81 VAL A CA 1
ATOM 634 C C . VAL A 1 81 ? 1.917 -3.299 -8.052 1.00 61.22 81 VAL A C 1
ATOM 636 O O . VAL A 1 81 ? 1.586 -2.219 -8.522 1.00 61.22 81 VAL A O 1
ATOM 639 N N . ILE A 1 82 ? 2.220 -4.350 -8.823 1.00 63.16 82 ILE A N 1
ATOM 640 C CA . ILE A 1 82 ? 2.236 -4.321 -10.297 1.00 63.16 82 ILE A CA 1
ATOM 641 C C . ILE A 1 82 ? 1.876 -5.719 -10.822 1.00 63.16 82 ILE A C 1
ATOM 643 O O . ILE A 1 82 ? 2.479 -6.706 -10.389 1.00 63.16 82 ILE A O 1
ATOM 647 N N . ARG A 1 83 ? 0.890 -5.827 -11.728 1.00 62.56 83 ARG A N 1
ATOM 648 C CA . ARG A 1 83 ? 0.483 -7.094 -12.372 1.00 62.56 83 ARG A CA 1
ATOM 649 C C . ARG A 1 83 ? -0.043 -6.889 -13.793 1.00 62.56 83 ARG A C 1
ATOM 651 O O . ARG A 1 83 ? -0.667 -5.878 -14.096 1.00 62.56 83 ARG A O 1
ATOM 658 N 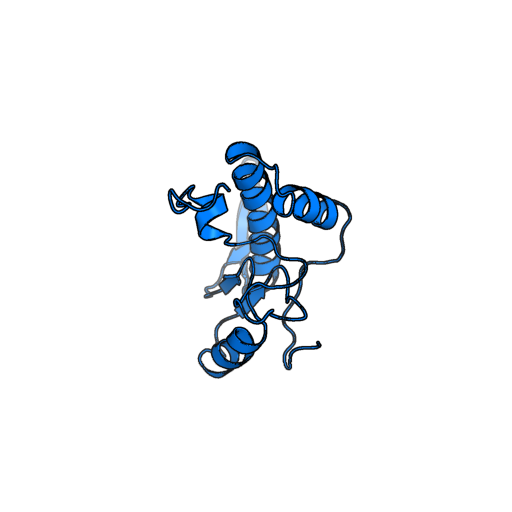N . ALA A 1 84 ? 0.124 -7.919 -14.625 1.00 57.94 84 ALA A N 1
ATOM 659 C CA . ALA A 1 84 ? -0.495 -8.002 -15.944 1.00 57.94 84 ALA A CA 1
ATOM 660 C C . ALA A 1 84 ? -2.016 -8.224 -15.830 1.00 57.94 84 ALA A C 1
ATOM 662 O O . ALA A 1 84 ? -2.467 -9.102 -15.082 1.00 57.94 84 ALA A O 1
ATOM 663 N N . GLY A 1 85 ? -2.803 -7.461 -16.598 1.00 55.53 85 GLY A N 1
ATOM 664 C CA . GLY A 1 85 ? -4.270 -7.439 -16.509 1.00 55.53 85 GLY A CA 1
ATOM 665 C C . GLY A 1 85 ? -4.955 -8.801 -16.695 1.00 55.53 85 GLY A C 1
ATOM 666 O O . GLY A 1 85 ? -5.943 -9.079 -16.022 1.00 55.53 85 GLY A O 1
ATOM 667 N N . GLU A 1 86 ? -4.401 -9.697 -17.517 1.00 58.53 86 GLU A N 1
ATOM 668 C CA . GLU A 1 86 ? -4.972 -11.034 -17.763 1.00 58.53 86 GLU A CA 1
ATOM 669 C C . GLU A 1 86 ? -4.970 -11.927 -16.506 1.00 58.53 86 GLU A C 1
ATOM 671 O O . GLU A 1 86 ? -5.881 -12.725 -16.278 1.00 58.53 86 GLU A O 1
ATOM 676 N N . SER A 1 87 ? -3.988 -11.737 -15.618 1.00 58.22 87 SER A N 1
ATOM 677 C CA . SER A 1 87 ? -3.914 -12.474 -14.352 1.00 58.22 87 SER A CA 1
ATOM 678 C C . SER A 1 87 ? -4.971 -12.027 -13.330 1.00 58.22 87 SER A C 1
ATOM 680 O O . SER A 1 87 ? -5.350 -12.809 -12.452 1.00 58.22 87 SER A O 1
ATOM 682 N N . MET A 1 88 ? -5.486 -10.798 -13.455 1.00 63.38 88 M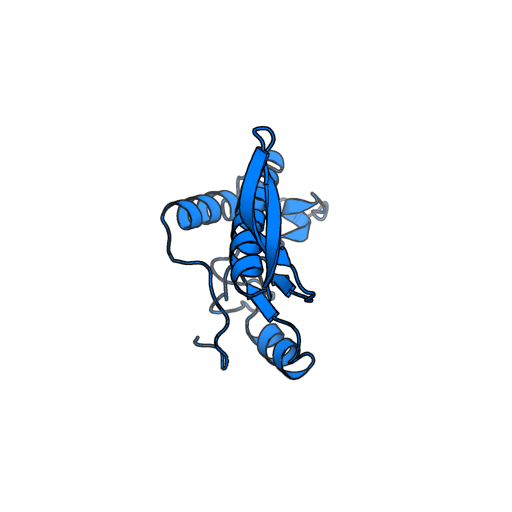ET A N 1
ATOM 683 C CA . MET A 1 88 ? -6.459 -10.231 -12.519 1.00 63.38 88 MET A CA 1
ATOM 684 C C . MET A 1 88 ? -7.860 -10.796 -12.722 1.00 63.38 88 MET A C 1
ATOM 686 O O . MET A 1 88 ? -8.503 -11.171 -11.742 1.00 63.38 88 MET A O 1
ATOM 690 N N . ASP A 1 89 ? -8.322 -10.911 -13.968 1.00 64.88 89 ASP A N 1
ATOM 691 C CA . ASP A 1 89 ? -9.668 -11.422 -14.258 1.00 64.88 89 ASP A CA 1
ATOM 692 C C . ASP A 1 89 ? -9.842 -12.858 -13.740 1.00 64.88 89 ASP A C 1
ATOM 694 O O . ASP A 1 89 ? -10.864 -13.203 -13.135 1.00 64.88 89 ASP A O 1
ATOM 698 N N . ARG A 1 90 ? -8.798 -13.688 -13.872 1.00 66.38 90 ARG A N 1
ATOM 699 C CA . ARG A 1 90 ? -8.786 -15.049 -13.323 1.00 66.38 90 ARG A CA 1
ATOM 700 C C . ARG A 1 90 ? -8.823 -15.059 -11.793 1.00 66.38 90 ARG A C 1
ATOM 702 O O . ARG A 1 90 ? -9.554 -15.865 -11.216 1.00 66.38 90 ARG A O 1
ATOM 709 N N . PHE A 1 91 ? -8.072 -14.177 -11.130 1.00 65.69 91 PHE A N 1
ATOM 710 C CA . PHE A 1 91 ? -8.060 -14.079 -9.666 1.00 65.69 91 PHE A CA 1
ATOM 711 C C . PHE A 1 91 ? -9.421 -13.638 -9.117 1.00 65.69 91 PHE A C 1
ATOM 713 O O . PHE A 1 91 ? -9.957 -14.302 -8.232 1.00 65.69 91 PHE A O 1
ATOM 720 N N . MET A 1 92 ? -10.007 -12.578 -9.684 1.00 67.00 92 MET A N 1
ATOM 721 C CA . MET A 1 92 ? -11.315 -12.060 -9.263 1.00 67.00 92 MET A CA 1
ATOM 722 C C . MET A 1 92 ? -12.431 -13.092 -9.460 1.00 67.00 92 MET A C 1
ATOM 724 O O . MET A 1 92 ? -13.313 -13.216 -8.615 1.00 67.00 92 MET A O 1
ATOM 728 N N . THR A 1 93 ? -12.363 -13.879 -10.537 1.00 67.56 93 THR A N 1
ATOM 729 C CA . THR A 1 93 ? -13.320 -14.970 -10.782 1.00 67.56 93 THR A CA 1
ATOM 730 C C . THR A 1 93 ? -13.142 -16.127 -9.792 1.00 67.56 93 THR A C 1
ATOM 732 O O . THR A 1 93 ? -14.121 -16.745 -9.385 1.00 67.56 93 THR A O 1
ATOM 735 N N . THR A 1 94 ? -11.904 -16.427 -9.387 1.00 72.19 94 THR A N 1
ATOM 736 C CA . THR A 1 94 ? -11.599 -17.549 -8.479 1.00 72.19 94 THR A CA 1
ATOM 737 C C . THR A 1 94 ? -11.896 -17.209 -7.014 1.00 72.19 94 THR A C 1
ATOM 739 O O . THR A 1 94 ? -12.334 -18.075 -6.259 1.00 72.19 94 THR A O 1
ATOM 742 N N . TYR A 1 95 ? -11.687 -15.952 -6.610 1.00 68.38 95 TYR A N 1
ATOM 743 C CA . TYR A 1 95 ? -11.828 -15.485 -5.228 1.00 68.38 95 TYR A CA 1
ATOM 744 C C . TYR A 1 95 ? -12.735 -14.246 -5.135 1.00 68.38 95 TYR A C 1
ATOM 746 O O . TYR A 1 95 ? -12.270 -13.163 -4.778 1.00 68.38 95 TYR A O 1
ATOM 754 N N . PRO A 1 96 ? -14.044 -14.381 -5.412 1.00 65.19 96 PRO A N 1
ATOM 755 C CA . PRO A 1 96 ? -14.960 -13.240 -5.494 1.00 65.19 96 PRO A CA 1
ATOM 756 C C . PRO A 1 96 ? -15.170 -12.511 -4.156 1.00 65.19 96 PRO A C 1
ATOM 758 O O . PRO A 1 96 ? -15.626 -11.373 -4.141 1.00 65.19 96 PRO A O 1
ATOM 761 N N . SER A 1 97 ? -14.845 -13.150 -3.028 1.00 63.56 97 SER A N 1
ATOM 762 C CA . SER A 1 97 ? -14.919 -12.553 -1.690 1.00 63.56 97 SER A CA 1
ATOM 763 C C . SER A 1 97 ? -13.679 -11.738 -1.305 1.00 63.56 97 SER A C 1
ATOM 765 O O . SER A 1 97 ? -13.649 -11.169 -0.217 1.00 63.56 97 SER A O 1
ATOM 767 N N . VAL A 1 98 ? -12.633 -11.724 -2.138 1.00 65.94 98 VAL A N 1
ATOM 768 C CA . VAL A 1 98 ? -11.397 -10.977 -1.875 1.00 65.94 98 VAL A CA 1
ATOM 769 C C . VAL A 1 98 ? -11.481 -9.613 -2.540 1.00 65.94 98 VAL A C 1
ATOM 771 O O . VAL A 1 98 ? -11.651 -9.507 -3.753 1.00 65.94 98 VAL A O 1
ATOM 774 N N . GLN A 1 99 ? -11.296 -8.558 -1.752 1.00 67.56 99 GLN A N 1
ATOM 775 C CA . GLN A 1 99 ? -11.143 -7.212 -2.289 1.00 67.56 99 GLN A CA 1
ATOM 776 C C . GLN A 1 99 ? -9.710 -7.043 -2.798 1.00 67.56 99 GLN A C 1
ATOM 778 O O . GLN A 1 99 ? -8.762 -7.080 -2.012 1.00 67.56 99 GLN A O 1
ATOM 783 N N . LEU A 1 100 ? -9.551 -6.896 -4.114 1.00 67.19 100 LEU A N 1
ATOM 784 C CA . LEU A 1 100 ? -8.258 -6.672 -4.758 1.00 67.19 100 LEU A CA 1
ATOM 785 C C . LEU A 1 100 ? -8.060 -5.179 -5.035 1.00 67.19 100 LEU A C 1
ATOM 787 O O . LEU A 1 100 ? -8.869 -4.565 -5.730 1.00 67.19 100 LEU A O 1
ATOM 791 N N . ILE A 1 101 ? -6.951 -4.623 -4.551 1.00 67.75 101 ILE A N 1
ATOM 792 C CA . ILE A 1 101 ? -6.456 -3.303 -4.958 1.00 67.75 101 ILE A CA 1
ATOM 793 C C . ILE A 1 101 ? -5.162 -3.478 -5.737 1.00 67.75 101 ILE A C 1
ATOM 795 O O . ILE A 1 101 ? -4.278 -4.240 -5.334 1.00 67.75 101 ILE A O 1
ATOM 799 N N . THR A 1 102 ? -5.031 -2.728 -6.829 1.00 67.88 102 THR A N 1
ATOM 800 C CA . THR A 1 102 ? -3.785 -2.652 -7.585 1.00 67.88 102 THR A CA 1
ATOM 801 C C . THR A 1 102 ? -3.371 -1.216 -7.881 1.00 67.88 102 THR A C 1
ATOM 803 O O . THR A 1 102 ? -4.205 -0.315 -7.967 1.00 67.88 102 THR A O 1
ATOM 806 N N . ALA A 1 103 ? -2.062 -1.011 -7.984 1.00 62.12 103 ALA A N 1
ATOM 807 C CA . ALA A 1 103 ? -1.441 0.299 -8.111 1.00 62.12 103 ALA A CA 1
ATOM 808 C C . ALA A 1 103 ? -1.368 0.810 -9.541 1.00 62.12 103 ALA A C 1
ATOM 810 O O . ALA A 1 103 ? -1.546 2.000 -9.785 1.00 62.12 103 ALA A O 1
ATOM 811 N N . SER A 1 104 ? -1.140 -0.098 -10.479 1.00 59.53 104 SER A N 1
ATOM 812 C CA . SER A 1 104 ? -1.266 0.163 -11.899 1.00 59.53 104 SER A CA 1
ATOM 813 C C . SER A 1 104 ? -1.733 -1.107 -12.598 1.00 59.53 104 SER A C 1
ATOM 815 O O . SER A 1 104 ? -1.302 -2.216 -12.281 1.00 59.53 104 SER A O 1
ATOM 817 N N . ILE A 1 105 ? -2.652 -0.932 -13.544 1.00 55.50 105 ILE A N 1
ATOM 818 C CA . ILE A 1 105 ? -3.015 -1.958 -14.519 1.00 55.50 105 ILE A CA 1
ATOM 819 C C . ILE A 1 105 ? -2.299 -1.541 -15.796 1.00 55.50 105 ILE A C 1
ATOM 821 O O . ILE A 1 105 ? -2.694 -0.564 -16.430 1.00 55.50 105 ILE A O 1
ATOM 825 N N . GLU A 1 106 ? -1.214 -2.227 -16.132 1.00 61.78 106 GLU A N 1
ATOM 826 C CA . GLU A 1 106 ? -0.426 -1.890 -17.318 1.00 61.78 106 GLU A CA 1
ATOM 827 C C . GLU A 1 106 ? -1.157 -2.339 -18.594 1.00 61.78 106 GLU A C 1
ATOM 829 O O . GLU A 1 106 ? -1.835 -3.370 -18.620 1.00 61.78 106 GLU A O 1
ATOM 834 N N . GLU A 1 107 ? -1.057 -1.534 -19.656 1.00 47.78 107 GLU A N 1
ATOM 835 C CA . GLU A 1 107 ? -1.907 -1.663 -20.850 1.00 47.78 107 GLU A CA 1
ATOM 836 C C . GLU A 1 107 ? -1.476 -2.774 -21.814 1.00 47.78 107 GLU A C 1
ATOM 838 O O . GLU A 1 107 ? -2.292 -3.234 -22.613 1.00 47.78 107 GLU A O 1
ATOM 843 N N . SER A 1 108 ? -0.207 -3.193 -21.769 1.00 50.81 108 SER A N 1
ATOM 844 C CA . SER A 1 108 ? 0.352 -4.195 -22.681 1.00 50.81 108 SER A CA 1
ATOM 845 C C . SER A 1 108 ? 1.571 -4.905 -22.089 1.00 50.81 108 SER A C 1
ATOM 847 O O . SER A 1 108 ? 2.288 -4.345 -21.258 1.00 50.81 108 SER A O 1
ATOM 849 N N . MET A 1 109 ? 1.784 -6.139 -22.542 1.00 54.75 109 MET A N 1
ATOM 850 C CA . MET A 1 109 ? 2.934 -6.989 -22.240 1.00 54.75 109 MET A CA 1
ATOM 851 C C . MET A 1 109 ? 3.741 -7.172 -23.535 1.00 54.75 109 MET A C 1
ATOM 853 O O . MET A 1 109 ? 3.138 -7.327 -24.598 1.00 54.75 109 MET A O 1
ATOM 857 N N . ASN A 1 110 ? 5.072 -7.095 -23.484 1.00 60.75 110 ASN A N 1
ATOM 858 C CA . ASN A 1 110 ? 5.928 -7.447 -24.622 1.00 60.75 110 ASN A CA 1
ATOM 859 C C . ASN A 1 110 ? 6.115 -8.978 -24.712 1.00 60.75 110 ASN A C 1
ATOM 861 O O . ASN A 1 110 ? 5.692 -9.718 -23.824 1.00 60.75 110 ASN A O 1
ATOM 865 N N . ASP A 1 111 ? 6.783 -9.450 -25.766 1.00 58.34 111 ASP A N 1
ATOM 866 C CA . ASP A 1 111 ? 7.024 -10.886 -25.998 1.00 58.34 111 ASP A CA 1
ATOM 867 C C . ASP A 1 111 ? 7.894 -11.556 -24.911 1.00 58.34 111 ASP A C 1
ATOM 869 O O . ASP A 1 111 ? 7.931 -12.779 -24.806 1.00 58.34 111 ASP A O 1
ATOM 873 N N . GLU A 1 112 ? 8.560 -10.760 -24.071 1.00 56.72 112 GLU A N 1
ATOM 874 C CA . GLU A 1 112 ? 9.405 -11.189 -22.947 1.00 56.72 112 GLU A CA 1
ATOM 875 C C . GLU A 1 112 ? 8.670 -11.137 -21.592 1.00 56.72 112 GLU A C 1
ATOM 877 O O . GLU A 1 112 ? 9.288 -11.286 -20.543 1.00 56.72 112 GLU A O 1
ATOM 882 N N . ALA A 1 113 ? 7.349 -10.930 -21.601 1.00 55.09 113 ALA A N 1
ATOM 883 C CA . ALA A 1 113 ? 6.495 -10.802 -20.418 1.00 55.09 113 ALA A CA 1
ATOM 884 C C . ALA A 1 113 ? 6.709 -9.539 -19.548 1.00 55.09 113 ALA A C 1
ATOM 886 O O . ALA A 1 113 ? 6.179 -9.456 -18.438 1.00 55.09 113 ALA A O 1
ATOM 887 N N . PHE A 1 114 ? 7.401 -8.521 -20.066 1.00 56.66 114 PHE A N 1
ATOM 888 C CA . PHE A 1 114 ? 7.543 -7.201 -19.442 1.00 56.66 114 PHE A CA 1
ATOM 889 C C . PHE A 1 114 ? 6.372 -6.278 -19.802 1.00 56.66 114 PHE A C 1
ATOM 891 O O . PHE A 1 114 ? 5.922 -6.214 -20.950 1.00 56.66 114 PHE A O 1
ATOM 898 N N . MET A 1 115 ? 5.877 -5.528 -18.822 1.00 66.44 115 MET A N 1
ATOM 899 C CA . MET A 1 115 ? 4.808 -4.540 -18.991 1.00 66.44 115 MET A CA 1
ATOM 900 C C . MET A 1 115 ? 5.347 -3.247 -19.626 1.00 66.44 115 MET A C 1
ATOM 902 O O . MET A 1 115 ? 6.542 -2.992 -19.609 1.00 66.44 115 MET A O 1
ATOM 906 N N . ARG A 1 116 ? 4.519 -2.379 -20.220 1.00 59.94 116 ARG A N 1
ATOM 907 C CA . ARG A 1 116 ? 4.993 -1.078 -20.749 1.00 59.94 116 ARG A CA 1
ATOM 908 C C . ARG A 1 116 ? 4.189 0.105 -20.206 1.00 59.94 116 ARG A C 1
ATOM 910 O O . ARG A 1 116 ? 2.967 0.056 -20.325 1.00 59.94 116 ARG A O 1
ATOM 917 N N . PRO A 1 117 ? 4.848 1.195 -19.742 1.00 59.34 117 PRO A N 1
ATOM 918 C CA . PRO A 1 117 ? 6.305 1.424 -19.654 1.00 59.34 117 PRO A CA 1
ATOM 919 C C . PRO A 1 117 ? 6.912 0.826 -18.366 1.00 59.34 117 PRO A C 1
ATOM 921 O O . PRO A 1 117 ? 6.867 1.497 -17.346 1.00 59.34 117 PRO A O 1
ATOM 924 N N . ASP A 1 118 ? 7.458 -0.402 -18.385 1.00 70.94 118 ASP A N 1
ATOM 925 C CA . ASP A 1 118 ? 7.747 -1.225 -17.189 1.00 70.94 118 ASP A CA 1
ATOM 926 C C . ASP A 1 118 ? 8.561 -0.568 -16.060 1.00 70.94 118 ASP A C 1
ATOM 928 O O . ASP A 1 118 ? 9.279 0.414 -16.242 1.00 70.94 118 ASP A O 1
ATOM 932 N N . ILE A 1 119 ? 8.504 -1.192 -14.884 1.00 79.06 119 ILE A N 1
ATOM 933 C CA . ILE A 1 119 ? 9.479 -1.032 -13.804 1.00 79.06 119 ILE A CA 1
ATOM 934 C C . ILE A 1 119 ? 10.638 -2.049 -13.900 1.00 79.06 119 ILE A C 1
ATOM 936 O O . ILE A 1 119 ? 11.611 -1.919 -13.158 1.00 79.06 119 ILE A O 1
ATOM 940 N N . GLY A 1 120 ? 10.542 -3.052 -14.777 1.00 76.69 120 GLY A N 1
ATOM 941 C CA . GLY A 1 120 ? 11.407 -4.238 -14.777 1.00 76.69 120 GLY A CA 1
ATOM 942 C C . GLY A 1 120 ? 10.945 -5.266 -13.738 1.00 76.69 120 GLY A C 1
ATOM 943 O O . GLY A 1 120 ? 9.833 -5.168 -13.221 1.00 76.69 120 GLY A O 1
ATOM 944 N N . ASP A 1 121 ? 11.785 -6.243 -13.393 1.00 78.50 121 ASP A N 1
ATOM 945 C CA . ASP A 1 121 ? 11.429 -7.187 -12.329 1.00 78.50 121 ASP A CA 1
ATOM 946 C C . ASP A 1 121 ? 11.434 -6.478 -10.963 1.00 78.50 121 ASP A C 1
ATOM 948 O O . ASP A 1 121 ? 12.476 -6.102 -10.424 1.00 78.50 121 ASP A O 1
ATOM 952 N N . PHE A 1 122 ? 10.245 -6.247 -10.402 1.00 81.88 122 PHE A N 1
ATOM 953 C CA . PHE A 1 122 ? 10.114 -5.584 -9.105 1.00 81.88 122 PHE A CA 1
ATOM 954 C C . PHE A 1 122 ? 10.825 -6.367 -7.993 1.00 81.88 122 PHE A C 1
ATOM 956 O O . PHE A 1 122 ? 11.408 -5.748 -7.106 1.00 81.88 122 PHE A O 1
ATOM 963 N N . GLY A 1 123 ? 10.779 -7.702 -8.027 1.00 74.88 123 GLY A N 1
ATOM 964 C CA . GLY A 1 123 ? 11.405 -8.570 -7.035 1.00 74.88 123 GLY A CA 1
ATOM 965 C C . GLY A 1 123 ? 12.922 -8.426 -7.044 1.00 74.88 123 GLY A C 1
ATOM 966 O O . GLY A 1 123 ? 13.499 -8.135 -5.999 1.00 74.88 123 GLY A O 1
ATOM 967 N N . ASP A 1 124 ? 13.548 -8.506 -8.215 1.00 81.75 124 ASP A N 1
ATOM 968 C CA . ASP A 1 124 ? 14.997 -8.342 -8.360 1.00 81.75 124 ASP A CA 1
ATOM 969 C C . ASP A 1 124 ? 15.462 -6.957 -7.935 1.00 81.75 124 ASP A C 1
ATOM 971 O O . ASP A 1 124 ? 16.454 -6.821 -7.216 1.00 81.75 124 ASP A O 1
ATOM 975 N N . ARG A 1 125 ? 14.707 -5.920 -8.304 1.00 83.56 125 ARG A N 1
ATOM 976 C CA . ARG A 1 125 ? 15.027 -4.543 -7.922 1.00 83.56 125 ARG A CA 1
ATOM 977 C C . ARG A 1 125 ? 14.820 -4.275 -6.432 1.00 83.56 125 ARG A C 1
ATOM 979 O O . ARG A 1 125 ? 15.567 -3.482 -5.862 1.00 83.56 125 ARG A O 1
ATOM 986 N N . TYR A 1 126 ? 13.827 -4.909 -5.806 1.00 82.31 126 TYR A N 1
ATOM 987 C CA . TYR A 1 126 ? 13.489 -4.706 -4.394 1.00 82.31 126 TYR A CA 1
ATOM 988 C C . TYR A 1 126 ? 14.364 -5.544 -3.452 1.00 82.31 126 TYR A C 1
ATOM 990 O O . TYR A 1 126 ? 14.831 -5.037 -2.435 1.00 82.31 126 TYR A O 1
ATOM 998 N N . PHE A 1 127 ? 14.610 -6.813 -3.788 1.00 79.38 127 PHE A N 1
ATOM 999 C CA . PHE A 1 127 ? 15.382 -7.759 -2.972 1.00 79.38 127 PHE A CA 1
ATOM 1000 C C . PHE A 1 127 ? 16.851 -7.877 -3.391 1.00 79.38 127 PHE A C 1
ATOM 1002 O O . PHE A 1 127 ? 17.601 -8.613 -2.753 1.00 79.38 127 PHE A O 1
ATOM 1009 N N . ALA A 1 128 ? 17.267 -7.142 -4.427 1.00 82.44 128 ALA A N 1
ATOM 1010 C CA . ALA A 1 128 ? 18.608 -7.194 -5.002 1.00 82.44 128 ALA A CA 1
ATOM 1011 C C . ALA A 1 128 ? 19.008 -8.599 -5.494 1.00 82.44 128 ALA A C 1
ATOM 1013 O O . ALA A 1 128 ? 20.151 -9.016 -5.317 1.00 82.44 128 ALA A O 1
ATOM 1014 N N . THR A 1 129 ? 18.078 -9.330 -6.119 1.00 80.62 129 THR A N 1
ATOM 1015 C CA . THR A 1 129 ? 18.287 -10.716 -6.592 1.00 80.62 129 THR A CA 1
ATOM 1016 C C . THR A 1 129 ? 18.746 -10.829 -8.048 1.00 80.62 129 THR A C 1
ATOM 1018 O O . THR A 1 129 ? 18.657 -11.910 -8.624 1.00 80.62 129 THR A O 1
ATOM 1021 N N . TYR A 1 130 ? 19.286 -9.748 -8.627 1.00 70.31 130 TYR A N 1
ATOM 1022 C CA . TYR A 1 130 ? 19.745 -9.716 -10.020 1.00 70.31 130 TYR A CA 1
ATOM 1023 C C . TYR A 1 130 ? 20.616 -10.932 -10.391 1.00 70.31 130 TYR A C 1
ATOM 1025 O O . TYR A 1 130 ? 21.569 -11.247 -9.665 1.00 70.31 130 TYR A O 1
ATOM 1033 N N . PRO A 1 131 ? 20.357 -11.578 -11.544 1.00 55.53 131 PRO A N 1
ATOM 1034 C CA . PRO A 1 131 ? 21.290 -12.532 -12.123 1.00 55.53 131 PRO A CA 1
ATOM 1035 C C . PRO A 1 131 ? 22.649 -11.861 -12.358 1.00 55.53 131 PRO A C 1
ATOM 1037 O O . PRO A 1 131 ? 22.727 -10.721 -12.810 1.00 55.53 131 PRO A O 1
ATOM 1040 N N . VAL A 1 132 ? 23.736 -12.585 -12.092 1.00 50.78 132 VAL A N 1
ATOM 1041 C CA . VAL A 1 132 ? 25.124 -12.084 -12.193 1.00 50.78 132 VAL A CA 1
ATOM 1042 C C . VAL A 1 132 ? 25.488 -11.605 -13.619 1.00 50.78 132 VAL A C 1
ATOM 1044 O O . VAL A 1 132 ? 26.458 -10.875 -13.790 1.00 50.78 132 VAL A O 1
ATOM 1047 N N . GLU A 1 133 ? 24.696 -11.960 -14.636 1.00 45.50 133 GLU A N 1
ATOM 1048 C CA . GLU A 1 133 ? 24.993 -11.756 -16.063 1.00 45.50 133 GLU A CA 1
ATOM 1049 C C . GLU A 1 133 ? 24.241 -10.585 -16.729 1.00 45.50 133 GLU A C 1
ATOM 1051 O O . GLU A 1 133 ? 24.500 -10.277 -17.886 1.00 45.50 133 GLU A O 1
ATOM 1056 N N . SER A 1 134 ? 23.330 -9.887 -16.044 1.00 49.34 134 SER A N 1
ATOM 1057 C CA . SER A 1 134 ? 22.464 -8.872 -16.680 1.00 49.34 134 SER A CA 1
ATOM 1058 C C . SER A 1 134 ? 23.061 -7.451 -16.763 1.00 49.34 134 SER A C 1
ATOM 1060 O O . SER A 1 134 ? 22.314 -6.473 -16.824 1.00 49.34 134 SER A O 1
ATOM 1062 N N . TYR A 1 135 ? 24.393 -7.319 -16.741 1.00 44.50 135 TYR A N 1
ATOM 1063 C CA . TYR A 1 135 ? 25.120 -6.036 -16.782 1.00 44.50 135 TYR A CA 1
ATOM 1064 C C . TYR A 1 135 ? 26.079 -5.906 -17.983 1.00 44.50 135 TYR A C 1
ATOM 1066 O O . TYR A 1 135 ? 27.168 -5.349 -17.839 1.00 44.50 135 TYR A O 1
ATOM 1074 N N . GLU A 1 136 ? 25.669 -6.373 -19.164 1.00 33.50 136 GLU A N 1
ATOM 1075 C CA . GLU A 1 136 ? 26.233 -5.910 -20.446 1.00 33.50 136 GLU A CA 1
ATOM 1076 C C . GLU A 1 136 ? 25.230 -5.033 -21.209 1.00 33.50 136 GLU A C 1
ATOM 1078 O O . GLU A 1 136 ? 24.044 -5.421 -21.319 1.00 33.50 136 GLU A O 1
#

Sequence (136 aa):
MRLKGNVPVLPDAPYLAYLHTKIRGKHADLSTFTHFSDQFIRQLLVKASELLDYSEQHVTTPIGDVYQGKVFSKGLCGVSVIRAGESMDRFMTTYPSVQLITASIEESMNDEAFMRPDIGDFGDRYFATYPVESYE

Radius of gyration: 18.67 Å; chains: 1; bounding box: 44×32×56 Å

Organism: Photobacterium angustum (strain S14 / CCUG 15956) (NCBI:txid314292)

Secondary structure (DSSP, 8-state):
---SS---BPP--HHHHHHHHHHH-TT--HHHHHHHHHHHHHHHHHHHHTTS-EEEEEEE-TTS-EEEEEEE----EEEESSEEHHHHHHHHHH-TTSEEEES-EES-B-TTS-BTT----HHHHHHT---TT---

InterPro domains:
  IPR000836 Phosphoribosyltransferase domain [PF14681] (11-89)
  IPR000836 Phosphoribosyltransferase domain [PF14681] (90-129)
  IPR029057 Phosphoribosyltransferase-like [G3DSA:3.40.50.2020] (2-89)
  IPR029057 Phosphoribosyltransferase-like [G3DSA:3.40.50.2020] (90-130)
  IPR029057 Phosphoribosyltransferase-like [SSF53271] (9-88)
  IPR029057 Phosphoribosyltransferase-like [SSF53271] (85-127)